Protein AF-A0A7C1WFA1-F1 (afdb_monomer)

Sequence (48 aa):
MNEEIKNCKRCNLWKTRNNIVIGEGSLNADIMFIGEAPGYYEDKQGRP

Radius of gyration: 11.85 Å; Cα contacts (8 Å, |Δi|>4): 30; chains: 1; bounding box: 27×21×27 Å

Foldseek 3Di:
DVVCQQPDPPDPPNVPQQAAADADDDPPDPDDDDDDDDDPVCSVVSYD

Mean predicted aligned error: 2.66 Å

pLDDT: mean 94.7, std 5.86, range [62.78, 98.38]

Secondary structure (DSSP, 8-state):
-HHHHHT--SSGGGGT-SS-----S-TT-S-----S---HHHHHHT--

Solvent-accessible surface area (backbone atoms only — not comparable to full-atom values): 3359 Å² total; per-residue (Å²): 112,69,69,59,61,72,67,46,69,91,51,78,63,56,80,73,54,82,39,67,62,58,91,82,79,68,95,84,53,95,72,87,88,82,81,93,75,78,53,73,66,26,28,72,69,38,39,115

Structure (mmCIF, N/CA/C/O backbone):
data_AF-A0A7C1WFA1-F1
#
_entry.id   AF-A0A7C1WFA1-F1
#
loop_
_atom_site.group_PDB
_atom_site.id
_atom_site.type_symbol
_atom_site.label_atom_id
_atom_site.label_alt_id
_atom_site.label_comp_id
_atom_site.label_asym_id
_atom_site.label_entity_id
_atom_site.label_seq_id
_atom_site.pdbx_PDB_ins_code
_atom_site.Cartn_x
_atom_site.Cartn_y
_atom_site.Cartn_z
_atom_site.occupancy
_atom_site.B_iso_or_equiv
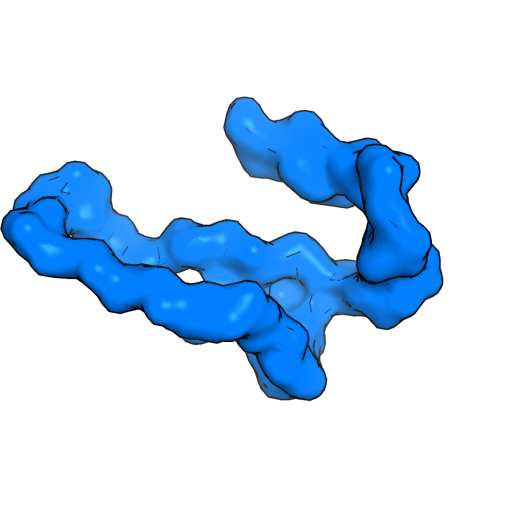_atom_site.auth_seq_id
_atom_site.auth_comp_id
_atom_site.auth_asym_id
_atom_site.auth_atom_id
_atom_site.pdbx_PDB_model_num
ATOM 1 N N . MET A 1 1 ? 11.756 2.815 7.473 1.00 62.78 1 MET A N 1
ATOM 2 C CA . MET A 1 1 ? 10.744 2.853 6.393 1.00 62.78 1 MET A CA 1
ATOM 3 C C . MET A 1 1 ? 9.522 1.996 6.728 1.00 62.78 1 MET A C 1
ATOM 5 O O . MET A 1 1 ? 8.480 2.563 7.022 1.00 62.78 1 MET A O 1
ATOM 9 N N . ASN A 1 2 ? 9.631 0.659 6.775 1.00 75.38 2 ASN A N 1
ATOM 10 C CA . ASN A 1 2 ? 8.453 -0.212 6.944 1.00 75.38 2 ASN A CA 1
ATOM 11 C C . ASN A 1 2 ? 7.707 -0.001 8.272 1.00 75.38 2 ASN A C 1
ATOM 13 O O . ASN A 1 2 ? 6.482 0.010 8.273 1.00 75.38 2 ASN A O 1
ATOM 17 N N . GLU A 1 3 ? 8.410 0.231 9.384 1.00 87.56 3 GLU A N 1
ATOM 18 C CA . GLU A 1 3 ? 7.764 0.444 10.691 1.00 87.56 3 GLU A CA 1
ATOM 19 C C . GLU A 1 3 ? 6.973 1.756 10.785 1.00 87.56 3 GLU A C 1
ATOM 21 O O . GLU A 1 3 ? 5.902 1.794 11.388 1.00 87.56 3 GLU A O 1
ATOM 26 N N . GLU A 1 4 ? 7.433 2.827 10.138 1.00 92.75 4 GLU A N 1
ATOM 27 C CA . GLU A 1 4 ? 6.694 4.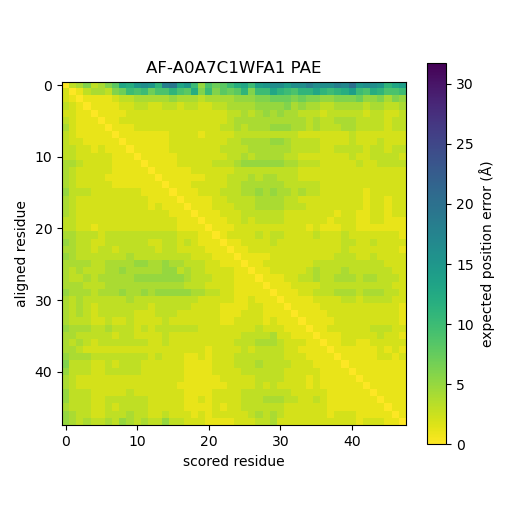096 10.102 1.00 92.75 4 GLU A CA 1
ATOM 28 C C . GLU A 1 4 ? 5.394 3.964 9.301 1.00 92.75 4 GLU A C 1
ATOM 30 O O . GLU A 1 4 ? 4.349 4.459 9.721 1.00 92.75 4 GLU A O 1
ATOM 35 N N . ILE A 1 5 ? 5.439 3.248 8.172 1.00 92.56 5 ILE A N 1
ATOM 36 C CA . ILE A 1 5 ? 4.273 3.016 7.311 1.00 92.56 5 ILE A CA 1
ATOM 37 C C . ILE A 1 5 ? 3.286 2.061 7.995 1.00 92.56 5 ILE A C 1
ATOM 39 O O . ILE A 1 5 ? 2.085 2.338 8.018 1.00 92.56 5 ILE A O 1
ATOM 43 N N . LYS A 1 6 ? 3.775 0.984 8.630 1.00 91.50 6 LYS A N 1
ATOM 44 C CA . LYS A 1 6 ? 2.939 0.054 9.413 1.00 91.50 6 LYS A CA 1
ATOM 45 C C . LYS A 1 6 ? 2.150 0.770 10.501 1.00 91.50 6 LYS A C 1
ATOM 47 O O . LYS A 1 6 ? 0.977 0.457 10.698 1.00 91.50 6 LYS A O 1
ATOM 52 N N . ASN A 1 7 ? 2.770 1.745 11.161 1.00 94.25 7 ASN A N 1
ATOM 53 C CA . ASN A 1 7 ? 2.163 2.513 12.245 1.00 94.25 7 ASN A CA 1
ATOM 54 C C . ASN A 1 7 ? 1.500 3.818 11.774 1.00 94.25 7 ASN A C 1
ATOM 56 O O . ASN A 1 7 ? 1.034 4.606 12.599 1.00 94.25 7 ASN A O 1
ATOM 60 N N . CYS A 1 8 ? 1.428 4.062 10.461 1.00 96.31 8 CYS A N 1
ATOM 61 C CA . CYS A 1 8 ? 0.855 5.287 9.926 1.00 96.31 8 CYS A CA 1
ATOM 62 C C . CYS A 1 8 ? -0.640 5.373 10.252 1.00 96.31 8 CYS A C 1
ATOM 64 O O . CYS A 1 8 ? -1.433 4.515 9.854 1.00 96.31 8 CYS A O 1
ATOM 66 N N . LYS A 1 9 ? -1.017 6.451 10.950 1.00 97.12 9 LYS A N 1
ATOM 67 C CA . LYS A 1 9 ? -2.404 6.779 11.310 1.00 97.12 9 LYS A CA 1
ATOM 68 C C . LYS A 1 9 ? -2.858 8.150 10.797 1.00 97.12 9 LYS A C 1
ATOM 70 O O . LYS A 1 9 ? -3.787 8.742 11.337 1.00 97.12 9 LYS A O 1
ATOM 75 N N . ARG A 1 10 ? -2.201 8.669 9.755 1.00 97.06 10 ARG A N 1
ATOM 76 C CA . ARG A 1 10 ? -2.415 10.039 9.249 1.00 97.06 10 ARG A CA 1
ATOM 77 C C . ARG A 1 10 ? -3.740 10.240 8.493 1.00 97.06 10 ARG A C 1
ATOM 79 O O . ARG A 1 10 ? -4.144 11.380 8.309 1.00 97.06 10 ARG A O 1
ATOM 86 N N . CYS A 1 11 ? -4.429 9.175 8.074 1.00 97.25 11 CYS A N 1
ATOM 87 C CA . CYS A 1 11 ? -5.743 9.240 7.416 1.00 97.25 11 CYS A CA 1
ATOM 88 C C . CYS A 1 11 ? -6.639 8.065 7.835 1.00 97.25 11 CYS A C 1
ATOM 90 O O . CYS A 1 11 ? -6.141 7.053 8.306 1.00 97.25 11 CYS A O 1
ATOM 92 N N . ASN A 1 12 ? -7.954 8.137 7.628 1.00 97.81 12 ASN A N 1
ATOM 93 C CA . ASN A 1 12 ? -8.889 7.116 8.133 1.00 97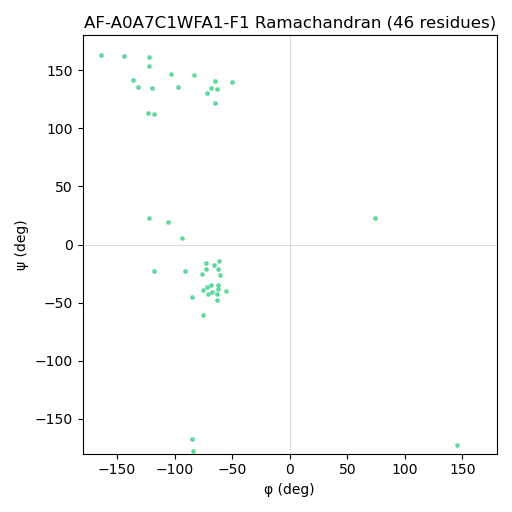.81 12 ASN A CA 1
ATOM 94 C C . ASN A 1 12 ? -8.678 5.685 7.594 1.00 97.81 12 ASN A C 1
ATOM 96 O O . ASN A 1 12 ? -9.200 4.753 8.198 1.00 97.81 12 ASN A O 1
ATOM 100 N N . LEU A 1 13 ? -7.892 5.489 6.531 1.00 96.25 13 LEU A N 1
ATOM 101 C CA . LEU A 1 13 ? -7.626 4.171 5.939 1.00 96.25 13 LEU A CA 1
ATOM 102 C C . LEU A 1 13 ? -6.946 3.193 6.911 1.00 96.25 13 LEU A C 1
ATOM 104 O O . LEU A 1 13 ? -7.134 1.983 6.800 1.00 96.25 13 LEU A O 1
ATOM 108 N N . TRP A 1 14 ? -6.201 3.693 7.909 1.00 96.62 14 TRP A N 1
ATOM 109 C CA . TRP A 1 14 ? -5.586 2.830 8.929 1.00 96.62 14 TRP A CA 1
ATOM 110 C C . TRP A 1 14 ? -6.614 2.053 9.757 1.00 96.62 14 TRP A C 1
ATOM 112 O O . TRP A 1 14 ? -6.256 1.050 10.364 1.00 96.62 14 TRP A O 1
ATOM 122 N N . LYS A 1 15 ? -7.868 2.520 9.804 1.00 97.25 15 LYS A N 1
ATOM 123 C CA . LYS A 1 15 ? -8.934 1.912 10.606 1.00 97.25 15 LYS A CA 1
ATOM 124 C C . LYS A 1 15 ? -9.491 0.633 9.985 1.00 97.25 15 LYS A C 1
ATOM 126 O O . LYS A 1 15 ? -10.057 -0.169 10.717 1.00 97.25 15 LYS A O 1
ATOM 131 N N . THR A 1 16 ? -9.390 0.476 8.663 1.00 96.25 16 THR A N 1
ATOM 132 C CA . THR A 1 16 ? -10.073 -0.600 7.924 1.00 96.25 16 THR A CA 1
ATOM 133 C C . THR A 1 16 ? -9.133 -1.562 7.215 1.00 96.25 16 THR A C 1
ATOM 135 O O . THR A 1 16 ? -9.545 -2.682 6.939 1.00 96.25 16 THR A O 1
ATOM 138 N N . ARG A 1 17 ? -7.897 -1.151 6.903 1.00 94.94 17 ARG A N 1
ATOM 139 C CA . ARG A 1 1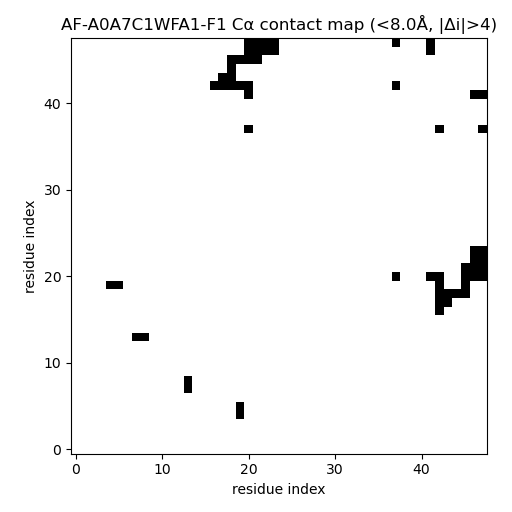7 ? -6.914 -2.035 6.261 1.00 94.94 17 ARG A CA 1
ATOM 140 C C . ARG A 1 17 ? -6.527 -3.201 7.174 1.00 94.94 17 ARG A C 1
ATOM 142 O O . ARG A 1 17 ? -6.310 -2.995 8.370 1.00 94.94 17 ARG A O 1
ATOM 149 N N . ASN A 1 18 ? -6.370 -4.390 6.604 1.00 95.75 18 ASN A N 1
ATOM 150 C CA . ASN A 1 18 ? -5.829 -5.550 7.307 1.00 95.75 18 ASN A CA 1
ATOM 151 C C . ASN A 1 18 ? -4.301 -5.543 7.264 1.00 95.75 18 ASN A C 1
ATOM 153 O O . ASN A 1 18 ? -3.648 -5.713 8.293 1.00 95.75 18 ASN A O 1
ATOM 157 N N . ASN A 1 19 ? -3.726 -5.273 6.092 1.00 94.94 19 ASN A N 1
ATOM 158 C CA . ASN A 1 19 ? -2.285 -5.179 5.910 1.00 94.94 19 ASN A CA 1
ATOM 159 C C . ASN A 1 19 ? -1.900 -3.805 5.359 1.00 94.94 19 ASN A C 1
ATOM 161 O O . ASN A 1 19 ? -2.715 -3.043 4.846 1.00 94.94 19 ASN A O 1
ATOM 165 N N . ILE A 1 20 ? -0.629 -3.441 5.509 1.00 94.50 20 ILE A N 1
ATOM 166 C CA . ILE A 1 20 ? -0.063 -2.447 4.599 1.00 94.50 20 ILE A CA 1
ATOM 167 C C . ILE A 1 20 ? 0.367 -3.162 3.329 1.00 94.50 20 ILE A C 1
ATOM 169 O O . ILE A 1 20 ? 0.860 -4.286 3.389 1.00 94.50 20 ILE A O 1
ATOM 173 N N . VAL A 1 21 ? 0.239 -2.475 2.207 1.00 95.62 21 VAL A N 1
ATOM 174 C CA . VAL A 1 21 ? 0.748 -2.944 0.927 1.00 95.62 21 VAL A CA 1
ATOM 175 C C . VAL A 1 21 ? 1.791 -1.937 0.472 1.00 95.62 21 VAL A C 1
ATOM 177 O O . VAL A 1 21 ? 1.482 -0.769 0.240 1.00 95.62 21 VAL A O 1
ATOM 180 N N . ILE A 1 22 ? 3.046 -2.375 0.450 1.00 92.94 22 ILE A N 1
ATOM 181 C CA . ILE A 1 22 ? 4.180 -1.587 -0.038 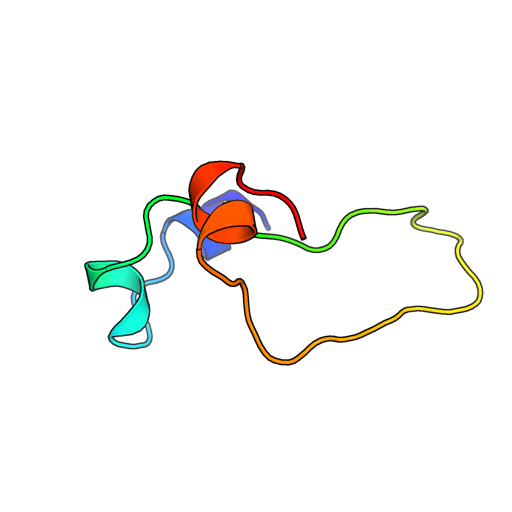1.00 92.94 22 ILE A CA 1
ATOM 182 C C . ILE A 1 22 ? 4.529 -2.116 -1.428 1.00 92.94 22 ILE A C 1
ATOM 184 O O . ILE A 1 22 ? 4.396 -3.312 -1.672 1.00 92.94 22 ILE A O 1
ATOM 188 N N . GLY A 1 23 ? 4.989 -1.236 -2.318 1.00 93.62 23 GLY A N 1
ATOM 189 C CA . GLY A 1 23 ? 5.523 -1.631 -3.621 1.00 93.62 23 GLY A CA 1
ATOM 190 C C . GLY A 1 23 ? 6.572 -2.745 -3.509 1.00 93.62 23 GLY A C 1
ATOM 191 O O . GLY A 1 23 ? 7.419 -2.718 -2.614 1.00 93.62 23 GLY A O 1
ATOM 192 N N . GLU A 1 24 ? 6.531 -3.698 -4.436 1.00 95.06 24 GLU A N 1
ATOM 193 C CA . GLU A 1 24 ? 7.526 -4.760 -4.579 1.00 95.06 24 GLU A CA 1
ATOM 194 C C . GLU A 1 24 ? 8.145 -4.730 -5.980 1.00 95.06 24 GLU A C 1
ATOM 196 O O . GLU A 1 24 ? 7.530 -4.258 -6.934 1.00 95.06 24 GLU A O 1
ATOM 201 N N . GLY A 1 25 ? 9.378 -5.222 -6.108 1.00 95.44 25 GLY A N 1
ATOM 202 C CA . GLY A 1 25 ? 10.088 -5.268 -7.383 1.00 95.44 25 GLY A CA 1
ATOM 203 C C . GLY A 1 25 ? 11.590 -5.052 -7.237 1.00 95.44 25 GLY A C 1
ATOM 204 O O . GLY A 1 25 ? 12.135 -5.002 -6.132 1.00 95.44 25 GLY A O 1
ATOM 205 N N . SER A 1 26 ? 12.268 -4.937 -8.378 1.00 97.31 26 SER A N 1
ATOM 206 C CA . SER A 1 26 ? 13.696 -4.622 -8.419 1.00 97.31 26 SER A CA 1
ATOM 207 C C . SER A 1 26 ? 13.930 -3.162 -8.038 1.00 97.31 26 SER A C 1
ATOM 209 O O . SER A 1 26 ? 13.339 -2.262 -8.629 1.00 97.31 26 SER A O 1
ATOM 211 N N . LEU A 1 27 ? 14.860 -2.921 -7.110 1.00 95.19 27 LEU A N 1
ATOM 212 C CA . LEU A 1 27 ? 15.333 -1.567 -6.791 1.00 95.19 27 LEU A CA 1
ATOM 213 C C . LEU A 1 27 ? 16.081 -0.909 -7.962 1.00 95.19 27 LEU A C 1
ATOM 215 O O . LEU A 1 27 ? 16.226 0.307 -7.978 1.00 95.19 27 LEU A O 1
ATOM 219 N N . ASN A 1 28 ? 16.531 -1.711 -8.933 1.00 97.31 28 ASN A N 1
ATOM 220 C CA . ASN A 1 28 ? 17.236 -1.264 -10.134 1.00 97.31 28 ASN A CA 1
ATOM 221 C C . ASN A 1 28 ? 16.337 -1.324 -11.383 1.00 97.31 28 ASN A C 1
ATOM 223 O O . ASN A 1 28 ? 16.848 -1.452 -12.490 1.00 97.31 28 ASN A O 1
ATOM 227 N N . ALA A 1 29 ? 15.011 -1.360 -11.225 1.00 97.75 29 ALA A N 1
ATOM 228 C CA . ALA A 1 29 ? 14.105 -1.337 -12.369 1.00 97.75 29 ALA A CA 1
ATOM 229 C C . ALA A 1 29 ? 14.148 0.032 -13.067 1.00 97.75 29 ALA A C 1
ATOM 231 O O . ALA A 1 29 ? 14.036 1.063 -12.408 1.00 97.75 29 ALA A O 1
ATOM 232 N N . ASP A 1 30 ? 14.229 0.036 -14.399 1.00 98.38 30 ASP A N 1
ATOM 233 C CA . ASP A 1 30 ? 14.179 1.270 -15.200 1.00 98.38 30 ASP A CA 1
ATOM 234 C C . ASP A 1 30 ? 12.768 1.884 -15.256 1.00 98.38 30 ASP A C 1
ATOM 236 O O . ASP A 1 30 ? 12.602 3.066 -15.555 1.00 98.38 30 ASP A O 1
ATOM 240 N N . ILE A 1 31 ? 11.735 1.075 -14.990 1.00 97.25 31 ILE A N 1
ATOM 241 C CA . ILE A 1 31 ? 10.322 1.459 -15.063 1.00 97.25 31 ILE A CA 1
ATOM 242 C C . ILE A 1 31 ? 9.604 1.015 -13.786 1.00 97.25 31 ILE A C 1
ATOM 244 O O . ILE A 1 31 ? 9.746 -0.126 -13.346 1.00 97.25 31 ILE A O 1
ATOM 248 N N . MET A 1 32 ? 8.780 1.910 -13.234 1.00 97.50 32 MET A N 1
ATOM 249 C CA . MET A 1 32 ? 7.900 1.654 -12.094 1.00 97.50 32 MET A CA 1
ATOM 250 C C . MET A 1 32 ? 6.438 1.869 -12.493 1.00 97.50 32 MET A C 1
ATOM 252 O O . MET A 1 32 ? 6.095 2.883 -13.100 1.00 97.50 32 MET A O 1
ATOM 256 N N . PHE A 1 33 ? 5.570 0.935 -12.105 1.00 97.19 33 PHE A N 1
ATOM 257 C CA . PHE A 1 33 ? 4.121 1.070 -12.248 1.00 97.19 33 PHE A CA 1
ATOM 258 C C . PHE A 1 33 ? 3.512 1.560 -10.933 1.00 97.19 33 PHE A C 1
ATOM 260 O O . PHE A 1 33 ? 3.864 1.069 -9.861 1.00 97.19 33 PHE A O 1
ATOM 267 N N . ILE A 1 34 ? 2.596 2.528 -11.017 1.00 97.19 34 ILE A N 1
ATOM 268 C CA . ILE A 1 34 ? 1.891 3.097 -9.864 1.00 97.19 34 ILE A CA 1
ATOM 269 C C . ILE A 1 34 ? 0.390 2.925 -10.099 1.00 97.19 34 ILE A C 1
ATOM 271 O O . ILE A 1 34 ? -0.166 3.516 -11.023 1.00 97.19 34 ILE A O 1
ATOM 275 N N . GLY A 1 35 ? -0.241 2.085 -9.278 1.00 95.69 35 GLY A N 1
ATOM 276 C CA . GLY A 1 35 ? -1.694 1.922 -9.238 1.00 95.69 35 GLY A CA 1
ATOM 277 C C . GLY A 1 35 ? -2.379 2.971 -8.357 1.00 95.69 35 GLY A C 1
ATOM 278 O O . GLY A 1 35 ? -1.730 3.843 -7.784 1.00 95.69 35 GLY A O 1
ATOM 279 N N . GLU A 1 36 ? 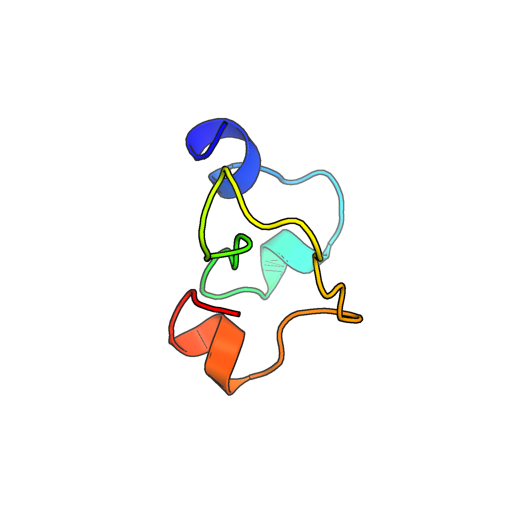-3.702 2.872 -8.228 1.00 97.00 36 GLU A N 1
ATOM 280 C CA . GLU A 1 36 ? -4.500 3.791 -7.406 1.00 97.00 36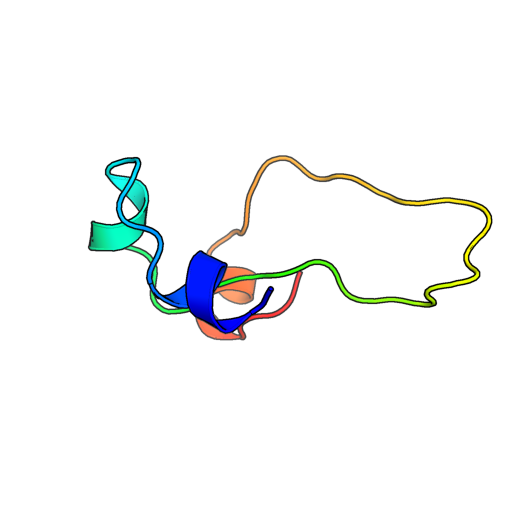 GLU A CA 1
ATOM 281 C C . GLU A 1 36 ? -4.357 3.499 -5.902 1.00 97.00 36 GLU A C 1
ATOM 283 O O . GLU A 1 36 ? -3.915 4.352 -5.131 1.00 97.00 36 GLU A O 1
ATOM 288 N N . ALA A 1 37 ? -4.735 2.289 -5.482 1.00 94.94 37 ALA A N 1
ATOM 289 C CA . ALA A 1 37 ? -4.722 1.836 -4.095 1.00 94.94 37 ALA A CA 1
ATOM 290 C C . ALA A 1 37 ? -4.824 0.297 -4.026 1.00 94.94 37 ALA A C 1
ATOM 292 O O . ALA A 1 37 ? -5.243 -0.323 -5.005 1.00 94.94 37 ALA A O 1
ATOM 293 N N . PRO A 1 38 ? -4.492 -0.331 -2.882 1.00 97.31 38 PRO A N 1
ATOM 294 C CA . PRO A 1 38 ? -4.712 -1.761 -2.683 1.00 97.31 38 PRO A CA 1
ATOM 295 C C . PRO A 1 38 ? -6.199 -2.123 -2.719 1.00 97.31 38 PRO A C 1
ATOM 297 O O . PRO A 1 38 ? -7.018 -1.473 -2.062 1.00 97.31 38 PRO A O 1
ATOM 300 N N . GLY A 1 39 ? -6.534 -3.182 -3.453 1.00 96.94 39 GLY A N 1
ATOM 301 C CA . GLY A 1 39 ? -7.850 -3.802 -3.430 1.00 96.94 39 GLY A CA 1
ATOM 302 C C . GLY A 1 39 ? -7.995 -4.825 -2.300 1.00 96.94 39 GLY A C 1
ATOM 303 O O . GLY A 1 39 ? -7.186 -4.912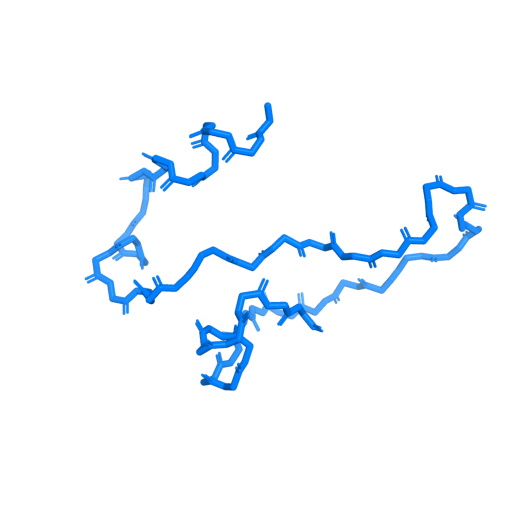 -1.374 1.00 96.94 39 GLY A O 1
ATOM 304 N N . TYR A 1 40 ? -9.068 -5.618 -2.365 1.00 97.56 40 TYR A N 1
ATOM 305 C CA . TYR A 1 40 ? -9.390 -6.621 -1.343 1.00 97.56 40 TYR A CA 1
ATOM 306 C C . TYR A 1 40 ? -8.327 -7.723 -1.230 1.00 97.56 40 TYR A C 1
ATOM 308 O O . TYR A 1 40 ? -7.981 -8.145 -0.125 1.00 97.56 40 TYR A O 1
ATOM 316 N N . TYR A 1 41 ? -7.828 -8.223 -2.363 1.00 98.00 41 TYR A N 1
ATOM 317 C CA . TYR A 1 41 ? -6.875 -9.332 -2.364 1.00 98.00 41 TYR A CA 1
ATOM 318 C C . TYR A 1 41 ? -5.485 -8.864 -1.941 1.00 98.00 41 TYR A C 1
ATOM 320 O O . TYR A 1 41 ? -4.839 -9.545 -1.147 1.00 98.00 41 TYR A O 1
ATOM 328 N N . GLU A 1 42 ? -5.081 -7.680 -2.387 1.00 97.69 42 GLU A N 1
ATOM 329 C CA . GLU A 1 42 ? -3.830 -7.021 -2.027 1.00 97.69 42 GLU A CA 1
ATOM 330 C C . GLU A 1 42 ? -3.804 -6.714 -0.526 1.00 97.69 42 GLU A C 1
ATOM 332 O O . GLU A 1 42 ? -2.851 -7.080 0.161 1.00 97.69 42 GLU A O 1
ATOM 337 N N . ASP A 1 43 ? -4.881 -6.137 0.028 1.00 97.50 43 ASP A N 1
ATOM 338 C CA . ASP A 1 43 ? -5.012 -5.900 1.473 1.00 97.50 43 ASP A CA 1
ATOM 339 C C . ASP A 1 43 ? -4.995 -7.206 2.275 1.00 97.50 43 ASP A C 1
ATOM 341 O O . ASP A 1 43 ? -4.427 -7.261 3.362 1.00 97.50 43 ASP A O 1
ATOM 345 N N . LYS A 1 44 ? -5.558 -8.296 1.744 1.00 97.44 44 LYS A N 1
ATOM 346 C CA . LYS A 1 44 ? -5.512 -9.606 2.408 1.00 97.44 44 LYS A CA 1
ATOM 347 C C . LYS A 1 44 ? -4.116 -10.237 2.371 1.00 97.44 44 LYS A C 1
ATOM 349 O O . LYS A 1 44 ? -3.736 -10.908 3.329 1.00 97.44 44 LYS A O 1
ATOM 354 N N . GLN A 1 45 ? -3.372 -10.054 1.282 1.00 96.44 45 GLN A N 1
ATOM 355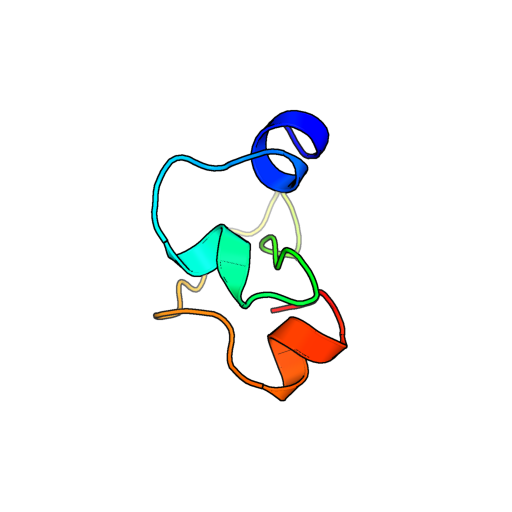 C CA . GLN A 1 45 ? -2.059 -10.671 1.063 1.00 96.44 45 GLN A CA 1
ATOM 356 C C . GLN A 1 45 ? -0.886 -9.818 1.567 1.00 96.44 45 GLN A C 1
ATOM 358 O O . GLN A 1 45 ? 0.183 -10.362 1.835 1.00 96.44 45 GLN A O 1
ATOM 363 N N . GLY A 1 46 ? -1.069 -8.503 1.702 1.00 94.94 46 GLY A N 1
ATOM 364 C CA . GLY A 1 46 ? -0.001 -7.557 2.026 1.00 94.94 46 GLY A CA 1
ATOM 365 C C . GLY A 1 46 ? 0.955 -7.285 0.859 1.00 94.94 46 GLY A C 1
ATOM 366 O O . GLY A 1 46 ? 2.100 -6.901 1.098 1.00 94.94 46 GLY A O 1
ATOM 367 N N . ARG A 1 47 ? 0.516 -7.518 -0.386 1.00 95.19 47 ARG A N 1
ATOM 368 C CA . ARG A 1 47 ? 1.332 -7.403 -1.607 1.00 95.19 47 ARG A CA 1
ATOM 369 C C . ARG A 1 47 ? 0.552 -6.684 -2.717 1.00 95.19 47 ARG A C 1
ATOM 371 O O . ARG A 1 47 ? -0.664 -6.869 -2.759 1.00 95.19 47 ARG A O 1
ATOM 378 N N . PRO A 1 48 ? 1.213 -5.828 -3.515 1.00 92.50 48 PRO A N 1
ATOM 379 C CA . PRO A 1 48 ? 0.595 -5.064 -4.597 1.00 92.50 48 PRO A CA 1
ATOM 380 C C . PRO A 1 48 ? 0.433 -5.885 -5.880 1.00 92.50 48 PRO A C 1
ATOM 382 O O . PRO A 1 48 ? 1.061 -6.963 -5.987 1.00 92.50 48 PRO A O 1
#